Protein AF-A0A534ZMB0-F1 (afdb_monomer_lite)

pLDDT: mean 74.7, std 11.9, range [52.5, 94.12]

Secondary structure (DSSP, 8-state):
-HHHHHHHHHHHHHHHSPPP-------EEEEEEEE-GGG-TT-EEEEEEESSTT----TT---------

Structure (mmCIF, N/CA/C/O backbone):
data_AF-A0A534ZMB0-F1
#
_entry.id   AF-A0A534ZMB0-F1
#
loop_
_atom_site.group_PDB
_atom_site.id
_atom_site.type_symbol
_atom_site.label_atom_id
_atom_site.label_alt_id
_atom_site.label_comp_id
_atom_site.label_asym_id
_atom_site.label_entity_id
_atom_site.label_seq_id
_atom_site.pdbx_PDB_ins_code
_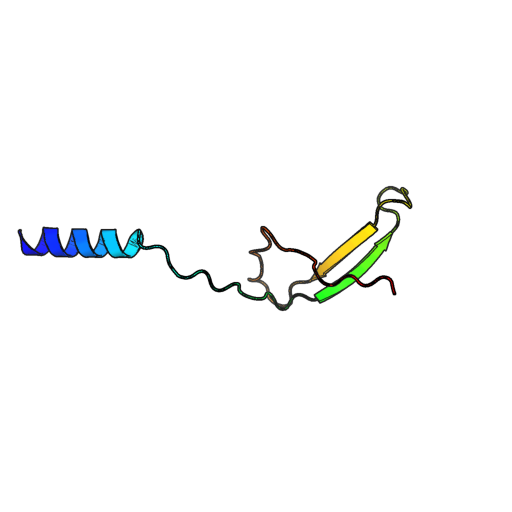atom_site.Cartn_x
_atom_site.Cartn_y
_atom_site.Cartn_z
_atom_site.occupancy
_atom_site.B_iso_or_equiv
_atom_sit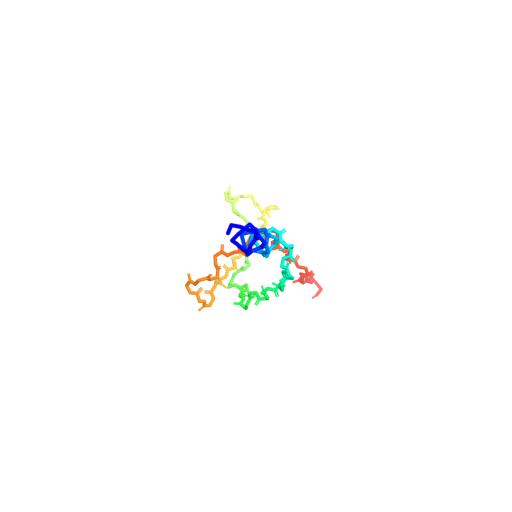e.auth_seq_id
_atom_site.auth_comp_id
_atom_site.auth_asym_id
_atom_site.auth_atom_id
_atom_site.pdbx_PDB_model_num
ATOM 1 N N . MET A 1 1 ? 29.043 15.712 -36.286 1.00 62.62 1 MET A N 1
ATOM 2 C CA . MET A 1 1 ? 28.280 16.766 -35.574 1.00 62.62 1 MET A CA 1
ATOM 3 C C . MET A 1 1 ? 26.765 16.628 -35.766 1.00 62.62 1 MET A C 1
ATOM 5 O O . MET A 1 1 ? 26.086 16.442 -34.768 1.00 62.62 1 MET A O 1
ATOM 9 N N . ARG A 1 2 ? 26.214 16.624 -36.997 1.00 71.12 2 ARG A N 1
ATOM 10 C CA . ARG A 1 2 ? 24.756 16.428 -37.232 1.00 71.12 2 ARG A CA 1
ATOM 11 C C . ARG A 1 2 ? 24.196 15.104 -36.681 1.00 71.12 2 ARG A C 1
ATOM 13 O O . ARG A 1 2 ? 23.121 15.099 -36.098 1.00 71.12 2 ARG A O 1
ATOM 20 N N . THR A 1 3 ? 24.934 14.005 -36.815 1.00 74.38 3 THR A N 1
ATOM 21 C CA . THR A 1 3 ? 24.554 12.679 -36.289 1.00 74.38 3 THR A CA 1
ATOM 22 C C . THR A 1 3 ? 24.545 12.613 -34.761 1.00 74.38 3 THR A C 1
ATOM 24 O O . THR A 1 3 ? 23.668 11.982 -34.183 1.00 74.38 3 THR A O 1
ATOM 27 N N . SER A 1 4 ? 25.468 13.313 -34.098 1.00 80.12 4 SER A N 1
ATOM 28 C CA . SER A 1 4 ? 25.548 13.376 -32.632 1.00 80.12 4 SER A CA 1
ATOM 29 C C . SER A 1 4 ? 24.372 14.140 -32.020 1.00 80.12 4 SER A C 1
ATOM 31 O O . SER A 1 4 ? 23.843 13.725 -30.996 1.00 80.12 4 SER A O 1
ATOM 33 N N . ILE A 1 5 ? 23.927 15.219 -32.677 1.00 87.69 5 ILE A N 1
ATOM 34 C CA . ILE A 1 5 ? 22.744 15.983 -32.256 1.00 87.69 5 ILE A CA 1
ATOM 35 C C . ILE A 1 5 ? 21.487 15.125 -32.405 1.00 87.69 5 ILE A C 1
ATOM 37 O O . ILE A 1 5 ? 20.699 15.040 -31.472 1.00 87.69 5 ILE A O 1
ATOM 41 N N . ALA A 1 6 ? 21.332 14.433 -33.538 1.00 88.38 6 ALA A N 1
ATOM 42 C CA . ALA A 1 6 ? 20.190 13.549 -33.754 1.00 88.38 6 ALA A CA 1
ATOM 43 C C . ALA A 1 6 ? 20.125 12.420 -32.709 1.00 88.38 6 ALA A C 1
ATOM 45 O O . ALA A 1 6 ? 19.067 12.183 -32.133 1.00 88.38 6 ALA A O 1
ATOM 46 N N . ALA A 1 7 ? 21.255 11.772 -32.410 1.00 90.81 7 ALA A N 1
ATOM 47 C CA . ALA A 1 7 ? 21.320 10.724 -31.391 1.00 90.81 7 ALA A CA 1
ATOM 48 C C . ALA A 1 7 ? 20.967 11.249 -29.990 1.00 90.81 7 ALA A C 1
ATOM 50 O O . ALA A 1 7 ? 20.204 10.616 -29.263 1.00 90.81 7 ALA A O 1
ATOM 51 N N . PHE A 1 8 ? 21.472 12.433 -29.635 1.00 94.12 8 PHE A N 1
ATOM 52 C CA . PHE A 1 8 ? 21.155 13.076 -28.364 1.00 94.12 8 PHE A CA 1
ATOM 53 C C . PHE A 1 8 ? 19.668 13.438 -28.260 1.00 94.12 8 PHE A C 1
ATOM 55 O O . PHE A 1 8 ? 19.035 13.144 -27.251 1.00 94.12 8 PHE A O 1
ATOM 62 N N . SER A 1 9 ? 19.081 14.007 -29.315 1.00 92.06 9 SER A N 1
ATOM 63 C CA . SER A 1 9 ? 17.654 14.338 -29.345 1.00 92.06 9 SER A CA 1
ATOM 64 C C . SER A 1 9 ? 16.766 13.102 -29.210 1.00 92.06 9 SER A C 1
ATOM 66 O O . SER A 1 9 ? 15.795 13.150 -28.464 1.00 92.06 9 SER A O 1
ATOM 68 N N . VAL A 1 10 ? 17.108 11.992 -29.873 1.00 93.94 10 VAL A N 1
ATOM 69 C CA . VAL A 1 10 ? 16.380 10.715 -29.746 1.00 93.94 10 VAL A CA 1
ATOM 70 C C . VAL A 1 10 ? 16.470 10.171 -28.320 1.00 93.94 10 VAL A C 1
ATOM 72 O O . VAL A 1 10 ? 15.462 9.743 -27.764 1.00 93.94 10 VAL A O 1
ATOM 75 N N . PHE A 1 11 ? 17.654 10.230 -27.710 1.00 92.62 11 PHE A N 1
ATOM 76 C CA . PHE A 1 11 ? 17.862 9.789 -26.332 1.00 92.62 11 PHE A CA 1
ATOM 77 C C . PHE A 1 11 ? 17.041 10.612 -25.332 1.00 92.62 11 PHE A C 1
ATOM 79 O O . PHE A 1 11 ? 16.358 10.051 -24.479 1.00 92.62 11 PHE A O 1
ATOM 86 N N . VAL A 1 12 ? 17.048 11.941 -25.475 1.00 93.44 12 VAL A N 1
ATOM 87 C CA . VAL A 1 12 ? 16.235 12.829 -24.636 1.00 93.44 12 VAL A CA 1
ATOM 88 C C . VAL A 1 12 ? 14.746 12.555 -24.839 1.00 93.44 12 VAL A C 1
ATOM 90 O O . VAL A 1 12 ? 14.023 12.463 -23.851 1.00 93.44 12 VAL A O 1
ATOM 93 N N . LEU A 1 13 ? 14.289 12.360 -26.083 1.00 90.75 13 LEU A N 1
ATOM 94 C CA . LEU A 1 13 ? 12.890 12.029 -26.370 1.00 90.75 13 LEU A CA 1
ATOM 95 C C . LEU A 1 13 ? 12.462 10.725 -25.686 1.00 90.75 13 LEU A C 1
ATOM 97 O O . LEU A 1 13 ? 11.384 10.679 -25.106 1.00 90.75 13 LEU A O 1
ATOM 101 N N . ALA A 1 14 ? 13.314 9.698 -25.701 1.00 88.12 14 ALA A N 1
ATOM 102 C CA . ALA A 1 14 ? 13.036 8.418 -25.051 1.00 88.12 14 ALA A CA 1
ATOM 103 C C . ALA A 1 14 ? 12.950 8.517 -23.516 1.00 88.12 14 ALA A C 1
ATOM 105 O O . ALA A 1 14 ? 12.228 7.747 -22.891 1.00 88.12 14 ALA A O 1
ATOM 106 N N . LEU A 1 15 ? 13.660 9.465 -22.897 1.00 84.50 15 LEU A N 1
ATOM 107 C CA . LEU A 1 15 ? 13.612 9.678 -21.446 1.00 84.50 15 LEU A CA 1
ATOM 108 C C . LEU A 1 15 ? 12.353 10.419 -20.987 1.00 84.50 15 LEU A C 1
ATOM 110 O O . LEU A 1 15 ? 11.913 10.227 -19.857 1.00 84.50 15 LEU A O 1
ATOM 114 N N . ILE A 1 16 ? 11.787 11.274 -21.842 1.00 89.31 16 ILE A N 1
ATOM 115 C CA . ILE A 1 16 ? 10.596 12.073 -21.513 1.00 89.31 16 ILE A CA 1
ATOM 116 C C . ILE A 1 16 ? 9.298 11.462 -22.043 1.00 89.31 16 ILE A C 1
ATOM 118 O O . ILE A 1 16 ? 8.220 11.980 -21.750 1.00 89.31 16 ILE A O 1
ATOM 122 N N . THR A 1 17 ? 9.367 10.388 -22.836 1.00 84.00 17 THR A N 1
ATOM 123 C CA . THR A 1 17 ? 8.159 9.693 -23.279 1.00 84.00 17 THR A CA 1
ATOM 124 C C . THR A 1 17 ? 7.463 9.061 -22.075 1.00 84.00 17 THR A C 1
ATOM 126 O O . THR A 1 17 ? 8.105 8.299 -21.349 1.00 84.00 17 THR A O 1
ATOM 129 N N . PRO A 1 18 ? 6.165 9.333 -21.859 1.00 72.12 18 PRO A N 1
ATOM 130 C CA . PRO A 1 18 ? 5.413 8.684 -20.798 1.00 72.12 18 PRO A CA 1
ATOM 131 C C . PRO A 1 18 ? 5.437 7.171 -21.023 1.00 72.12 18 PRO A C 1
ATOM 133 O O . PRO A 1 18 ? 5.020 6.676 -22.072 1.00 72.12 18 PRO A O 1
ATOM 136 N N . THR A 1 19 ? 5.952 6.433 -20.046 1.00 71.62 19 THR A N 1
ATOM 137 C CA . THR A 1 19 ? 5.901 4.975 -20.062 1.00 71.62 19 THR A CA 1
ATOM 138 C C . THR A 1 19 ? 4.516 4.525 -19.613 1.00 71.62 19 THR A C 1
ATOM 140 O O . THR A 1 19 ? 3.850 5.184 -18.811 1.00 71.62 19 THR A O 1
ATOM 143 N N . ARG A 1 20 ? 4.041 3.399 -20.154 1.00 61.88 20 ARG A N 1
ATOM 144 C CA . ARG A 1 20 ? 2.833 2.754 -19.637 1.00 61.88 20 ARG A CA 1
ATOM 145 C C . ARG A 1 20 ? 3.092 2.400 -18.168 1.00 61.88 20 ARG A C 1
ATOM 147 O O . ARG A 1 20 ? 3.986 1.609 -17.888 1.00 61.88 20 ARG A O 1
ATOM 154 N N . SER A 1 21 ? 2.331 2.989 -17.245 1.00 53.72 21 SER A N 1
ATOM 155 C CA . SER A 1 21 ? 2.310 2.530 -15.858 1.00 53.72 21 SER A CA 1
ATOM 156 C C . SER A 1 21 ? 1.385 1.322 -15.783 1.00 53.72 21 SER A C 1
ATOM 158 O O . SER A 1 21 ? 0.161 1.470 -15.782 1.00 53.72 21 SER A O 1
ATOM 160 N N . ASP A 1 22 ? 1.953 0.124 -15.753 1.00 52.50 22 ASP A N 1
ATOM 161 C CA . ASP A 1 22 ? 1.182 -1.030 -15.320 1.00 52.50 22 ASP A CA 1
ATOM 162 C C . ASP A 1 22 ? 0.932 -0.857 -13.821 1.00 52.50 22 ASP A C 1
ATOM 164 O O . ASP A 1 22 ? 1.863 -0.621 -13.045 1.00 52.50 22 ASP A O 1
ATOM 168 N N . ALA A 1 23 ? -0.334 -0.909 -13.408 1.00 52.69 23 ALA A N 1
ATOM 169 C CA . ALA A 1 23 ? -0.638 -1.063 -11.999 1.00 52.69 23 ALA A CA 1
ATOM 170 C C . ALA A 1 23 ? -0.057 -2.419 -11.601 1.00 52.69 23 ALA A C 1
ATOM 172 O O . ALA A 1 23 ? -0.611 -3.466 -11.941 1.00 52.69 23 ALA A O 1
ATOM 173 N N . ILE A 1 24 ? 1.095 -2.404 -10.932 1.00 52.62 24 ILE A N 1
ATOM 174 C CA . ILE A 1 24 ? 1.567 -3.575 -10.216 1.00 52.62 24 ILE A CA 1
ATOM 175 C C . ILE A 1 24 ? 0.494 -3.784 -9.161 1.00 52.62 24 ILE A C 1
ATOM 177 O O . ILE A 1 24 ? 0.419 -3.037 -8.186 1.00 52.62 24 ILE A O 1
ATOM 181 N N . PHE A 1 25 ? -0.404 -4.737 -9.402 1.00 53.78 25 PHE A N 1
ATOM 182 C CA . PHE A 1 25 ? -1.224 -5.266 -8.333 1.00 53.78 25 PHE A CA 1
ATOM 183 C C . PHE A 1 25 ? -0.219 -5.785 -7.313 1.00 53.78 25 PHE A C 1
ATOM 185 O O . PHE A 1 25 ? 0.414 -6.820 -7.519 1.00 53.78 25 PHE A O 1
ATOM 192 N N . HIS A 1 26 ? 0.023 -5.006 -6.262 1.00 57.66 26 HIS A N 1
ATOM 193 C CA . HIS A 1 26 ? 0.728 -5.525 -5.115 1.00 57.66 26 HIS A CA 1
ATOM 194 C C . HIS A 1 26 ? -0.155 -6.655 -4.611 1.00 57.66 26 HIS A C 1
ATOM 196 O O . HIS A 1 26 ? -1.290 -6.423 -4.192 1.00 57.66 26 HIS A O 1
ATOM 202 N N . ILE A 1 27 ? 0.337 -7.887 -4.740 1.00 59.84 27 ILE A N 1
ATOM 203 C CA . ILE A 1 27 ? -0.184 -8.985 -3.941 1.00 59.84 27 ILE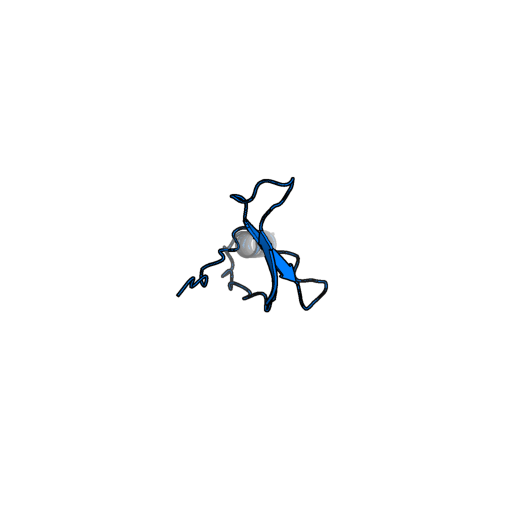 A CA 1
ATOM 204 C C . ILE A 1 27 ? 0.221 -8.603 -2.522 1.00 59.84 27 ILE A C 1
ATOM 206 O O . ILE A 1 27 ? 1.380 -8.724 -2.133 1.00 59.84 27 ILE A O 1
ATOM 210 N N . ALA A 1 28 ? -0.720 -7.946 -1.865 1.00 66.75 28 ALA A N 1
ATOM 211 C CA . ALA A 1 28 ? -0.686 -7.507 -0.495 1.00 66.75 28 ALA A CA 1
ATOM 212 C C . ALA A 1 28 ? -2.018 -7.964 0.085 1.00 66.75 28 ALA A C 1
ATOM 214 O O . ALA A 1 28 ? -3.067 -7.824 -0.553 1.00 66.75 28 ALA A O 1
ATOM 215 N N . HIS A 1 29 ? -1.972 -8.560 1.263 1.00 75.00 29 HIS A N 1
ATOM 216 C CA . HIS A 1 29 ? -3.158 -9.080 1.919 1.00 75.00 29 HIS A CA 1
ATOM 217 C C . HIS A 1 29 ? -3.498 -8.211 3.124 1.00 75.00 29 HIS A C 1
ATOM 219 O O . HIS A 1 29 ? -2.621 -7.622 3.762 1.00 75.00 29 HIS A O 1
ATOM 225 N N . ILE A 1 30 ? -4.791 -8.133 3.430 1.00 78.44 30 ILE A N 1
ATOM 226 C CA . ILE A 1 30 ? -5.242 -7.571 4.698 1.00 78.44 30 ILE A CA 1
ATOM 227 C C . ILE A 1 30 ? -4.902 -8.608 5.768 1.00 78.44 30 ILE A C 1
ATOM 229 O O . ILE A 1 30 ? -5.457 -9.707 5.752 1.00 78.44 30 ILE A O 1
ATOM 233 N N . SER A 1 31 ? -3.952 -8.290 6.643 1.00 81.00 31 SER A N 1
ATOM 234 C CA . SER A 1 31 ? -3.545 -9.175 7.741 1.00 81.00 31 SER A CA 1
ATOM 235 C C . SER A 1 31 ? -4.447 -9.022 8.959 1.00 81.00 31 SER A C 1
ATOM 237 O O . SER A 1 31 ? -4.661 -9.997 9.677 1.00 81.00 31 SER A O 1
ATOM 239 N N . GLU A 1 32 ? -5.006 -7.828 9.170 1.00 77.62 32 GLU A N 1
ATOM 240 C CA . GLU A 1 32 ? -5.850 -7.530 10.323 1.00 77.62 32 GLU A CA 1
ATOM 241 C C . GLU A 1 32 ? -6.902 -6.456 10.009 1.00 77.62 32 GLU A C 1
ATOM 243 O O . GLU A 1 32 ? -6.657 -5.514 9.249 1.00 77.62 32 GLU A O 1
ATOM 248 N N . VAL A 1 33 ? -8.076 -6.595 10.630 1.00 83.38 33 VAL A N 1
ATOM 249 C CA . VAL A 1 33 ? -9.127 -5.573 10.698 1.00 83.38 33 VAL A CA 1
ATOM 250 C C . VAL A 1 33 ? -9.324 -5.235 12.170 1.00 83.38 33 VAL A C 1
ATOM 252 O O . VAL A 1 33 ? -9.638 -6.122 12.963 1.00 83.38 33 VAL A O 1
ATOM 255 N N . MET A 1 34 ? -9.152 -3.967 12.540 1.00 81.06 34 MET A N 1
ATOM 256 C CA . MET A 1 34 ? -9.262 -3.523 13.927 1.00 81.06 34 MET A CA 1
ATOM 257 C C . MET A 1 34 ? -10.188 -2.310 14.051 1.00 81.06 34 MET A C 1
ATOM 259 O O . MET A 1 34 ? -10.325 -1.496 13.138 1.00 81.06 34 MET A O 1
ATOM 263 N N . SER A 1 35 ? -10.820 -2.187 15.214 1.00 84.75 35 SER A N 1
ATOM 264 C CA . SER A 1 35 ? -11.594 -1.021 15.646 1.00 84.75 35 SER A CA 1
ATOM 265 C C . SER A 1 35 ? -10.995 -0.451 16.927 1.00 84.75 35 SER A C 1
ATOM 267 O O . SER A 1 35 ? -10.475 -1.215 17.739 1.00 84.75 35 SER A O 1
ATOM 269 N N . GLY A 1 36 ? -11.147 0.849 17.178 1.00 78.19 36 GLY A N 1
ATOM 270 C CA . GLY A 1 36 ? -10.840 1.398 18.501 1.00 78.19 36 GLY A CA 1
ATOM 271 C C . GLY A 1 36 ? -9.440 1.981 18.653 1.00 78.19 36 GLY A C 1
ATOM 272 O O . GLY A 1 36 ? -8.914 1.986 19.770 1.00 78.19 36 GLY A O 1
ATOM 273 N N . ILE A 1 37 ? -8.812 2.474 17.575 1.00 77.75 37 ILE A N 1
ATOM 274 C CA . ILE A 1 37 ? -7.526 3.172 17.721 1.00 77.75 37 ILE A CA 1
ATOM 275 C C . ILE A 1 37 ? -7.711 4.355 18.676 1.00 77.75 37 ILE A C 1
ATOM 277 O O . ILE A 1 37 ? -8.727 5.049 18.641 1.00 77.75 37 ILE A O 1
ATOM 281 N N . THR A 1 38 ? -6.759 4.567 19.584 1.00 81.94 38 THR A N 1
ATOM 282 C CA . THR A 1 38 ? -6.855 5.610 20.626 1.00 81.94 38 THR A CA 1
ATOM 283 C C . THR A 1 38 ?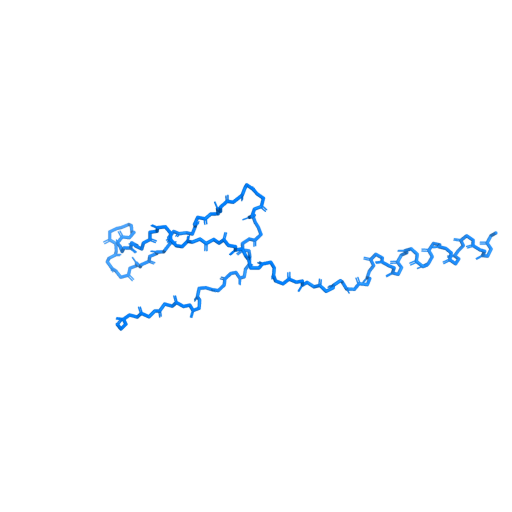 -8.117 5.538 21.506 1.00 81.94 38 THR A C 1
ATOM 285 O O . THR A 1 38 ? -8.505 6.540 22.095 1.00 81.94 38 THR A O 1
ATOM 288 N N . ALA A 1 39 ? -8.734 4.354 21.630 1.00 82.56 39 ALA A N 1
ATOM 289 C CA . ALA A 1 39 ? -9.998 4.120 22.335 1.00 82.56 39 ALA A CA 1
ATOM 290 C C . ALA A 1 39 ? -11.239 4.794 21.708 1.00 82.56 39 ALA A C 1
ATOM 292 O O . ALA A 1 39 ? -12.273 4.883 22.369 1.00 82.56 39 ALA A O 1
ATOM 293 N N . ASP A 1 40 ? -11.174 5.218 20.440 1.00 87.06 40 ASP A N 1
ATOM 294 C CA . ASP A 1 40 ? -12.351 5.687 19.701 1.00 87.06 40 ASP A CA 1
ATOM 295 C C . ASP A 1 40 ? -12.998 4.524 18.929 1.00 87.06 40 ASP A C 1
ATOM 297 O O . ASP A 1 40 ? -12.466 4.100 17.896 1.00 87.06 40 ASP A O 1
ATOM 301 N N . PRO A 1 41 ? -14.152 3.998 19.382 1.00 82.25 41 PRO A N 1
ATOM 302 C CA . PRO A 1 41 ? -14.813 2.866 18.737 1.00 82.25 41 PRO A CA 1
ATOM 303 C C . PRO A 1 41 ? -15.338 3.190 17.331 1.00 82.25 41 PRO A C 1
ATOM 305 O O . PRO A 1 41 ? -15.701 2.273 16.600 1.00 82.25 41 PRO A O 1
ATOM 308 N N . ASN A 1 42 ? -15.379 4.466 16.938 1.00 86.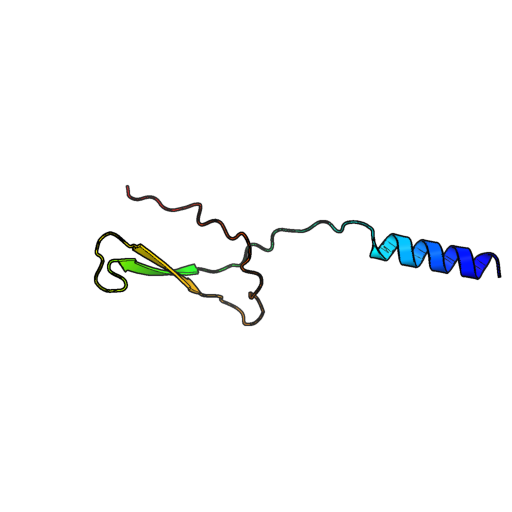75 42 ASN A N 1
ATOM 309 C CA . ASN A 1 42 ? -15.827 4.888 15.612 1.00 86.75 42 ASN A CA 1
ATOM 310 C C . ASN A 1 42 ? -14.698 4.891 14.576 1.00 86.75 42 ASN A C 1
ATOM 312 O O . ASN A 1 42 ? -14.954 5.120 13.393 1.00 86.75 42 ASN A O 1
ATOM 316 N N . VAL A 1 43 ? -13.455 4.641 14.994 1.00 82.25 43 VAL A N 1
ATOM 317 C CA . VAL A 1 43 ? -12.311 4.566 14.088 1.00 82.25 43 VAL A CA 1
ATOM 318 C C . VAL A 1 43 ? -11.953 3.105 13.838 1.00 82.25 43 VAL A C 1
ATOM 320 O O . VAL A 1 43 ? -11.517 2.386 14.739 1.00 82.25 43 VAL A O 1
ATOM 323 N N . GLY A 1 44 ? -12.128 2.680 12.588 1.00 82.81 44 GLY A N 1
ATOM 324 C CA . GLY A 1 44 ? -1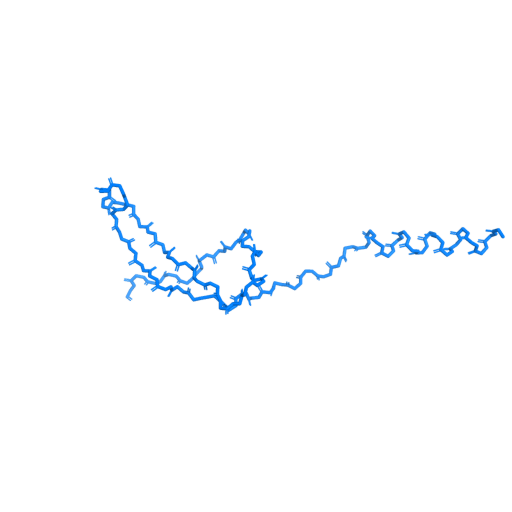1.645 1.402 12.074 1.00 82.81 44 GLY A CA 1
ATOM 325 C C . GLY A 1 44 ? -10.362 1.575 11.269 1.00 82.81 44 GLY A C 1
ATOM 326 O O . GLY A 1 44 ? -10.139 2.617 10.648 1.00 82.81 44 GLY A O 1
ATOM 327 N N . PHE A 1 45 ? -9.524 0.547 11.254 1.00 82.31 45 PHE A N 1
ATOM 328 C CA . PHE A 1 45 ? -8.356 0.484 10.388 1.00 82.31 45 PHE A CA 1
ATOM 329 C C . PHE A 1 45 ? -8.107 -0.940 9.903 1.00 82.31 45 PHE A C 1
ATOM 331 O O . PHE A 1 45 ? -8.548 -1.917 10.509 1.00 82.31 45 PHE A O 1
ATOM 338 N N . VAL A 1 46 ? -7.395 -1.040 8.785 1.00 81.94 46 VAL A N 1
ATOM 339 C CA . VAL A 1 46 ? -6.934 -2.312 8.234 1.00 81.94 46 VAL A CA 1
ATOM 340 C C . VAL A 1 46 ? -5.419 -2.291 8.141 1.00 81.94 46 VAL A C 1
ATOM 342 O O . VAL A 1 46 ? -4.831 -1.290 7.723 1.00 81.94 46 VAL A O 1
ATOM 345 N N . GLU A 1 47 ? -4.788 -3.389 8.536 1.00 81.00 47 GLU A N 1
ATOM 346 C CA . GLU A 1 47 ? -3.366 -3.598 8.306 1.00 81.00 47 GLU A CA 1
ATOM 347 C C . GLU A 1 47 ? -3.175 -4.241 6.930 1.00 81.00 47 GLU A C 1
ATOM 349 O O . GLU A 1 47 ? -3.806 -5.248 6.605 1.00 81.00 47 GLU A O 1
ATOM 354 N N . ILE A 1 48 ? -2.305 -3.646 6.115 1.00 79.12 48 ILE A N 1
ATOM 355 C CA . ILE A 1 48 ? -1.920 -4.184 4.810 1.00 79.12 48 ILE A CA 1
ATOM 356 C C . ILE A 1 48 ? -0.491 -4.698 4.928 1.00 79.12 48 ILE A C 1
ATOM 358 O O . ILE A 1 48 ? 0.436 -3.914 5.150 1.00 79.12 48 ILE A O 1
ATOM 362 N N . ARG A 1 49 ? -0.304 -6.003 4.731 1.00 79.00 49 ARG A N 1
ATOM 363 C CA . ARG A 1 49 ? 1.019 -6.623 4.721 1.00 79.00 49 ARG A CA 1
ATOM 364 C C . ARG A 1 49 ? 1.514 -6.829 3.295 1.00 79.00 49 ARG A C 1
ATOM 366 O O . ARG A 1 49 ? 0.800 -7.346 2.439 1.00 79.00 49 ARG A O 1
ATOM 373 N N . MET A 1 50 ? 2.770 -6.448 3.081 1.00 79.75 50 MET A N 1
ATOM 374 C CA . MET A 1 50 ? 3.511 -6.707 1.850 1.00 79.75 50 MET A CA 1
ATOM 375 C C . MET A 1 50 ? 4.152 -8.095 1.905 1.00 79.75 50 MET A C 1
ATOM 377 O O . MET A 1 50 ? 4.827 -8.421 2.882 1.00 79.75 50 MET A O 1
ATOM 381 N N . ASP A 1 51 ? 3.987 -8.886 0.848 1.00 76.94 51 ASP A N 1
ATOM 382 C CA . ASP A 1 51 ? 4.566 -10.230 0.743 1.00 76.94 51 ASP A CA 1
ATOM 383 C C . ASP A 1 51 ? 6.052 -10.199 0.331 1.00 76.94 51 ASP A C 1
ATOM 385 O O . ASP A 1 51 ? 6.786 -11.160 0.564 1.00 76.94 51 ASP A O 1
ATOM 389 N N . PHE A 1 52 ? 6.531 -9.086 -0.247 1.00 74.12 52 PHE A N 1
ATOM 390 C CA . PHE A 1 52 ? 7.926 -8.925 -0.677 1.00 74.12 52 PHE A CA 1
ATOM 391 C C . PHE A 1 52 ? 8.515 -7.561 -0.292 1.00 74.12 52 PHE A C 1
ATOM 393 O O . PHE A 1 52 ? 7.854 -6.528 -0.376 1.00 74.12 52 PHE A O 1
ATOM 400 N N . ALA A 1 53 ? 9.814 -7.539 0.029 1.00 70.56 53 ALA A N 1
ATOM 401 C CA . ALA A 1 53 ? 10.531 -6.369 0.559 1.00 70.56 53 ALA A CA 1
ATOM 402 C C . ALA A 1 53 ? 10.572 -5.127 -0.361 1.00 70.56 53 ALA A C 1
ATOM 404 O O . ALA A 1 53 ? 10.909 -4.035 0.094 1.00 70.56 53 ALA A O 1
ATOM 405 N N . PHE A 1 54 ? 10.245 -5.270 -1.650 1.00 69.44 54 PHE A N 1
ATOM 406 C CA . PHE A 1 54 ? 10.272 -4.173 -2.626 1.00 69.44 54 PHE A CA 1
ATOM 407 C C . PHE A 1 54 ? 8.887 -3.594 -2.954 1.00 69.44 54 PHE A C 1
ATOM 409 O O . PHE A 1 54 ? 8.795 -2.660 -3.748 1.00 69.44 54 PHE A O 1
ATOM 416 N N . GLN A 1 55 ? 7.815 -4.087 -2.325 1.00 69.25 55 GLN A N 1
ATOM 417 C CA . GLN A 1 55 ? 6.444 -3.593 -2.516 1.00 69.25 55 GLN A CA 1
ATOM 418 C C . GLN A 1 55 ? 6.180 -2.304 -1.708 1.00 69.25 55 GLN A C 1
ATOM 420 O O . GLN A 1 55 ? 5.244 -2.213 -0.924 1.00 69.25 55 GLN A O 1
ATOM 425 N N . ASN A 1 56 ? 7.027 -1.287 -1.879 1.00 70.50 56 ASN A N 1
ATOM 426 C CA . ASN A 1 56 ? 6.962 -0.038 -1.103 1.00 70.50 56 ASN A CA 1
ATOM 427 C C . ASN A 1 56 ? 6.205 1.091 -1.835 1.00 70.50 56 ASN A C 1
ATOM 429 O O . ASN A 1 56 ? 6.079 2.202 -1.322 1.00 70.50 56 ASN A O 1
ATOM 433 N N . ALA A 1 57 ? 5.693 0.828 -3.043 1.00 69.50 57 ALA A N 1
ATOM 434 C CA . ALA A 1 57 ? 4.942 1.788 -3.853 1.00 69.50 57 ALA A CA 1
ATOM 435 C C . ALA A 1 57 ? 3.445 1.784 -3.483 1.00 69.50 57 ALA A C 1
ATOM 437 O O . ALA A 1 57 ? 2.594 1.346 -4.249 1.00 69.50 57 ALA A O 1
ATOM 438 N N . VAL A 1 58 ? 3.117 2.273 -2.287 1.00 66.25 58 VAL A N 1
ATOM 439 C CA . VAL A 1 58 ? 1.758 2.200 -1.704 1.00 66.25 58 VAL A CA 1
ATOM 440 C C . VAL A 1 58 ? 0.858 3.410 -2.005 1.00 66.25 58 VAL A C 1
ATOM 442 O O . VAL A 1 58 ? -0.306 3.443 -1.599 1.00 66.25 58 VAL A O 1
ATOM 445 N N . GLY A 1 59 ? 1.372 4.423 -2.708 1.00 66.31 59 GLY A N 1
ATOM 446 C CA . GLY A 1 59 ? 0.634 5.651 -3.017 1.00 66.31 59 GLY A CA 1
ATOM 447 C C . GLY A 1 59 ? -0.624 5.397 -3.854 1.00 66.31 59 GLY A C 1
ATOM 448 O O . GLY A 1 59 ? -0.600 4.617 -4.799 1.00 66.31 59 GLY A O 1
ATOM 449 N N . ASN A 1 60 ? -1.720 6.089 -3.529 1.00 64.94 60 ASN A N 1
ATOM 450 C CA . ASN A 1 60 ? -3.027 5.966 -4.196 1.00 64.94 60 ASN A CA 1
ATOM 451 C C . ASN A 1 60 ? -3.674 4.567 -4.130 1.00 64.94 60 ASN A C 1
ATOM 453 O O . ASN A 1 60 ? -4.606 4.292 -4.888 1.00 64.94 60 ASN A O 1
ATOM 457 N N . THR A 1 61 ? -3.223 3.688 -3.228 1.00 67.88 61 THR A N 1
ATOM 458 C CA . THR A 1 61 ? -3.873 2.390 -3.004 1.00 67.88 61 THR A CA 1
ATOM 459 C C . THR A 1 61 ? -5.316 2.614 -2.555 1.00 67.88 61 THR A C 1
ATOM 461 O O . THR A 1 61 ? -5.566 3.289 -1.556 1.00 67.88 61 THR A O 1
ATOM 464 N N . ARG A 1 62 ? -6.281 2.058 -3.295 1.00 70.88 62 ARG A N 1
ATOM 465 C CA . ARG A 1 62 ? -7.703 2.107 -2.937 1.00 70.88 62 ARG A CA 1
ATOM 466 C C . ARG A 1 62 ? -8.149 0.738 -2.446 1.00 70.88 62 ARG A C 1
ATOM 468 O O . ARG A 1 62 ? -8.218 -0.211 -3.224 1.00 70.88 62 ARG A O 1
ATOM 475 N N . LEU A 1 63 ? -8.524 0.669 -1.175 1.00 71.38 63 LEU A N 1
ATOM 476 C CA . LEU A 1 63 ? -9.267 -0.457 -0.619 1.00 71.38 63 LEU A CA 1
ATOM 477 C C . LEU A 1 63 ? -10.681 -0.414 -1.211 1.00 71.38 63 LEU A C 1
ATOM 479 O O . LEU A 1 63 ? -11.494 0.421 -0.830 1.00 71.38 63 LEU A O 1
ATOM 483 N N . THR A 1 64 ? -10.931 -1.232 -2.232 1.00 64.81 64 THR A N 1
ATOM 484 C CA . THR A 1 64 ? -12.186 -1.210 -3.012 1.00 64.81 64 THR A CA 1
ATOM 485 C C . THR A 1 64 ? -13.090 -2.411 -2.754 1.00 64.81 64 THR A C 1
ATOM 487 O O . THR A 1 64 ? -14.253 -2.370 -3.137 1.00 64.81 64 THR A O 1
ATOM 490 N N . ALA A 1 65 ? -12.599 -3.444 -2.067 1.00 57.41 65 ALA A N 1
ATOM 491 C CA . ALA A 1 65 ? -13.385 -4.606 -1.672 1.00 57.41 65 ALA A CA 1
ATOM 492 C C . ALA A 1 65 ? -13.519 -4.643 -0.143 1.00 57.41 65 ALA A C 1
ATOM 494 O O . ALA A 1 65 ? -12.741 -5.301 0.540 1.00 57.41 65 ALA A O 1
ATOM 495 N N . PHE A 1 66 ? -14.488 -3.900 0.391 1.00 55.00 66 PHE A N 1
ATOM 496 C CA . PHE A 1 66 ? -14.940 -4.049 1.773 1.00 55.00 66 PHE A CA 1
ATOM 497 C C . PHE A 1 66 ? -16.450 -4.283 1.727 1.00 55.00 66 PHE A C 1
ATOM 499 O O . PHE A 1 66 ? -17.202 -3.378 1.371 1.00 55.00 66 PHE A O 1
ATOM 506 N N . SER A 1 67 ? -16.869 -5.523 1.983 1.00 57.41 67 SER A N 1
ATOM 507 C CA . SER A 1 67 ? -18.276 -5.898 2.142 1.00 57.41 67 SER A CA 1
ATOM 508 C C . SER A 1 67 ? -18.529 -6.094 3.628 1.00 57.41 67 SER A C 1
ATOM 510 O O . SER A 1 67 ? -17.803 -6.855 4.265 1.00 57.41 67 SER A O 1
ATOM 512 N N . CYS A 1 68 ? -19.522 -5.390 4.167 1.00 55.00 68 CYS A N 1
ATOM 513 C CA . CYS A 1 68 ? -19.991 -5.569 5.543 1.00 55.00 68 CYS A CA 1
ATOM 514 C C . CYS A 1 68 ? -21.169 -6.554 5.636 1.00 55.00 68 CYS A C 1
ATOM 516 O O . CYS A 1 68 ? -21.706 -6.728 6.730 1.00 55.00 68 CYS A O 1
ATOM 518 N N . ASP A 1 69 ? -21.591 -7.110 4.496 1.00 57.47 69 ASP A N 1
ATOM 519 C CA . ASP A 1 69 ? -22.706 -8.056 4.375 1.00 57.47 69 ASP A CA 1
ATOM 520 C C . ASP A 1 69 ? -22.318 -9.471 4.830 1.00 57.47 69 ASP A C 1
ATOM 522 O O . ASP A 1 69 ? -21.200 -9.920 4.474 1.00 57.47 69 ASP A O 1
#

Foldseek 3Di:
DVVVVVVVVVVVCVVPPDDDDDPPPQPWDFPDWDAQVVHDRVDIDTDIGGPDPPPPPCPPDDPPDDDPD

Sequence (69 aa):
MRTSIAAFSVFVLALITPTRSDAIFHIAHISEVMSGITADPNVGFVEIRMDFAFQNAVGNTRLTAFSCD

Radius of gyration: 21.98 Å; chains: 1; bounding box: 51×27×60 Å